Protein AF-A0A3D0DD35-F1 (afdb_monomer)

Secondary structure (DSSP, 8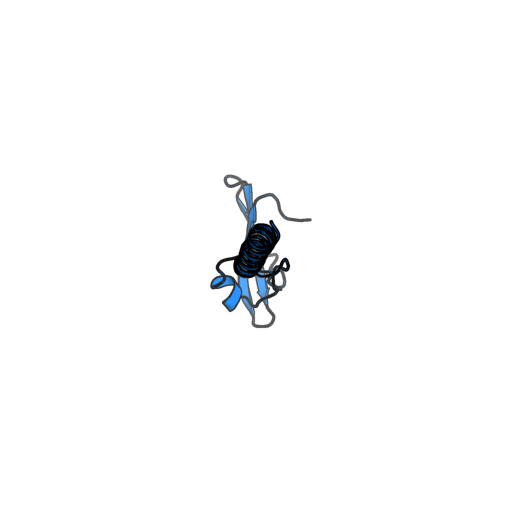-state):
-HHHHHHHHHHHHHHHHHHHHHHHHH---SS--B--HHHHHH-SS--B---EEEEEEEEEETTTTEEEEEEE-TT--EEEEEEEBSPP-

Solvent-accessible surface area (backbone atoms only — not comparable to full-atom values): 5459 Å² total; per-residue (Å²): 120,67,69,61,54,54,50,51,52,53,51,52,52,52,53,50,51,51,51,55,59,48,45,59,70,70,51,74,57,103,56,68,48,80,47,55,73,76,54,57,76,69,50,93,66,79,65,38,73,77,58,49,76,42,78,92,51,52,51,73,42,83,88,79,45,28,20,35,35,30,30,32,39,98,85,68,54,73,44,81,47,78,41,89,34,76,76,85,132

Radius of gyration: 23.37 Å; Cα contacts (8 Å, |Δi|>4): 95; chains: 1; bounding box: 59×32×57 Å

pLDDT: mean 85.27, std 11.73, range [51.19, 97.12]

Nearest PDB structures (foldseek):
  1rtd-assembly1_A  TM=5.695E-01  e=3.282E-01  Human immunodeficiency virus 1
  8u6g-assembly1_A  TM=5.826E-01  e=3.716E-01  Human immunodeficiency virus type 1 BH10
  8u6p-assembly1_A  TM=4.990E-01  e=3.954E-01  Human immunodeficiency virus 1
  1jla-assembly1_A  TM=4.368E-01  e=2.125E-01  HIV-1 M:B_HXB2R
  3kle-assembly3_I  TM=5.029E-01  e=8.330E-01  Human immunodeficiency virus type 1 BH10

Mean predicted aligned error: 11.1 Å

Structure (mmCIF, N/CA/C/O backbone):
data_AF-A0A3D0DD35-F1
#
_entry.id   AF-A0A3D0DD35-F1
#
loop_
_atom_site.group_PDB
_atom_site.id
_atom_site.type_symbol
_atom_site.label_atom_id
_atom_site.label_alt_id
_atom_site.label_comp_id
_atom_site.label_asym_id
_atom_site.label_entity_id
_atom_site.label_seq_id
_atom_site.pdbx_PDB_ins_code
_atom_site.Cartn_x
_atom_site.Cartn_y
_atom_site.Cartn_z
_atom_site.occupancy
_atom_site.B_iso_or_equiv
_atom_site.auth_seq_id
_atom_site.auth_comp_id
_atom_site.auth_asym_id
_atom_site.auth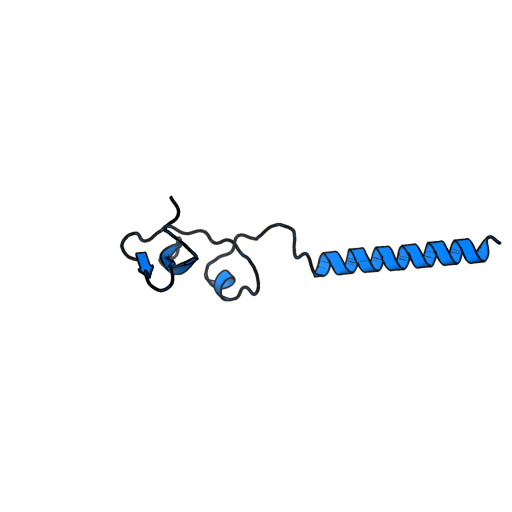_atom_id
_atom_site.pdbx_PDB_model_num
ATOM 1 N N . MET A 1 1 ? 45.056 19.007 -33.521 1.00 58.34 1 MET A N 1
ATOM 2 C CA . MET A 1 1 ? 44.044 19.472 -32.540 1.00 58.34 1 MET A CA 1
ATOM 3 C C . MET A 1 1 ? 42.728 18.677 -32.544 1.00 58.34 1 MET A C 1
ATOM 5 O O . MET A 1 1 ? 42.226 18.381 -31.470 1.00 58.34 1 MET A O 1
ATOM 9 N N . HIS A 1 2 ? 42.185 18.243 -33.692 1.00 59.25 2 HIS A N 1
ATOM 10 C CA . HIS A 1 2 ? 40.865 17.577 -33.761 1.00 59.25 2 HIS A CA 1
ATOM 11 C C . HIS A 1 2 ? 40.743 16.192 -33.087 1.00 59.25 2 HIS A C 1
ATOM 13 O O . HIS A 1 2 ? 39.656 15.816 -32.656 1.00 59.25 2 HIS A O 1
ATOM 19 N N . LYS A 1 3 ? 41.831 15.416 -32.981 1.00 66.44 3 LYS A N 1
ATOM 20 C CA . LYS A 1 3 ? 41.796 14.040 -32.440 1.00 66.44 3 LYS A CA 1
ATOM 21 C C . LYS A 1 3 ? 41.493 13.993 -30.936 1.00 66.44 3 LYS A C 1
ATOM 23 O O . LYS A 1 3 ? 40.771 13.107 -30.492 1.00 66.44 3 LYS A O 1
ATOM 28 N N . ASN A 1 4 ? 42.000 14.961 -30.174 1.00 75.31 4 ASN A N 1
ATOM 29 C CA . ASN A 1 4 ? 41.794 15.034 -28.724 1.00 75.31 4 ASN A CA 1
ATOM 30 C C . ASN A 1 4 ? 40.382 15.524 -28.384 1.00 75.31 4 ASN A C 1
ATOM 32 O O . ASN A 1 4 ? 39.763 14.996 -27.469 1.00 75.31 4 ASN A O 1
ATOM 36 N N . LEU A 1 5 ? 39.832 16.437 -29.194 1.00 78.62 5 LEU A N 1
ATOM 37 C CA . LEU A 1 5 ? 38.449 16.896 -29.063 1.00 78.62 5 LEU A CA 1
ATOM 38 C C . LEU A 1 5 ? 37.445 15.766 -29.339 1.00 78.62 5 LEU A C 1
ATOM 40 O O . LEU A 1 5 ? 36.534 15.550 -28.551 1.00 78.62 5 LEU A O 1
ATOM 44 N N . LYS A 1 6 ? 37.655 14.976 -30.403 1.00 77.94 6 LYS A N 1
ATOM 45 C CA . LYS A 1 6 ? 36.806 13.809 -30.712 1.00 77.94 6 LYS A CA 1
ATOM 46 C C . LYS A 1 6 ? 36.848 12.744 -29.611 1.00 77.94 6 LYS A C 1
ATOM 48 O O . LYS A 1 6 ? 35.820 12.156 -29.298 1.00 77.94 6 LYS A O 1
ATOM 53 N N . ARG A 1 7 ? 38.020 12.519 -29.006 1.00 83.94 7 A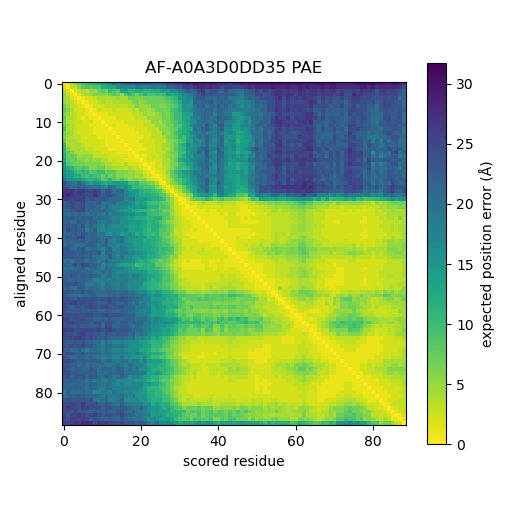RG A N 1
ATOM 54 C CA . ARG A 1 7 ? 38.185 11.608 -27.860 1.00 83.94 7 ARG A CA 1
ATOM 55 C C . ARG A 1 7 ? 37.492 12.132 -26.603 1.00 83.94 7 ARG A C 1
ATOM 57 O O . ARG A 1 7 ? 36.836 11.351 -25.928 1.00 83.94 7 ARG A O 1
ATOM 64 N N . GLY A 1 8 ? 37.586 13.435 -26.336 1.00 85.06 8 GLY A N 1
ATOM 65 C CA . GLY A 1 8 ? 36.873 14.079 -25.232 1.00 85.06 8 GLY A CA 1
ATOM 66 C C . GLY A 1 8 ? 35.354 13.987 -25.387 1.00 85.06 8 GLY A C 1
ATOM 67 O O . GLY A 1 8 ? 34.668 13.601 -24.447 1.00 85.06 8 GLY A O 1
ATOM 68 N N . ILE A 1 9 ? 34.837 14.241 -26.594 1.00 87.69 9 ILE A N 1
ATOM 69 C CA . ILE A 1 9 ? 33.406 14.103 -26.902 1.00 87.69 9 ILE A CA 1
ATOM 70 C C . ILE A 1 9 ? 32.953 12.647 -26.738 1.00 87.69 9 ILE A C 1
ATOM 72 O O . ILE A 1 9 ? 31.956 12.396 -26.068 1.00 87.69 9 ILE A O 1
ATOM 76 N N . ALA A 1 10 ? 33.697 11.683 -27.288 1.00 88.88 10 ALA A N 1
ATOM 77 C CA . ALA A 1 10 ? 33.364 10.266 -27.150 1.00 88.88 10 ALA A CA 1
ATOM 78 C C . ALA A 1 10 ? 33.338 9.821 -25.678 1.00 88.88 10 ALA A C 1
ATOM 80 O O . ALA A 1 10 ? 32.425 9.113 -25.263 1.00 88.88 10 ALA A O 1
ATOM 81 N N . PHE A 1 11 ? 34.298 10.282 -24.876 1.00 91.88 11 PHE A N 1
ATOM 82 C CA . PH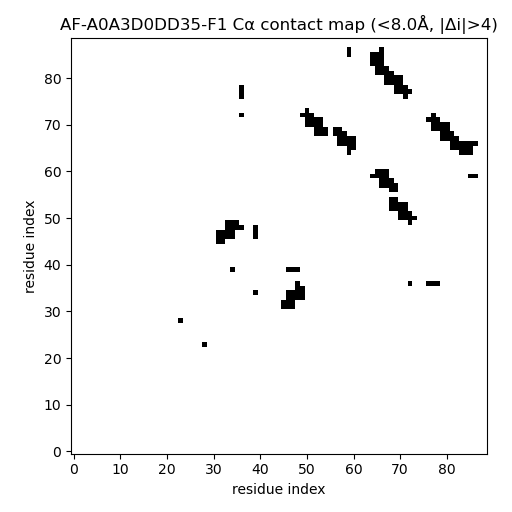E A 1 11 ? 34.350 9.980 -23.448 1.00 91.88 11 PHE A CA 1
ATOM 83 C C . PHE A 1 11 ? 33.171 10.597 -22.680 1.00 91.88 11 PHE A C 1
ATOM 85 O O . PHE A 1 11 ? 32.544 9.920 -21.869 1.00 91.88 11 PHE A O 1
ATOM 92 N N . GLY A 1 12 ? 32.808 11.845 -22.994 1.00 90.75 12 GLY A N 1
ATOM 93 C CA . GLY A 1 12 ? 31.635 12.502 -22.414 1.00 90.75 12 GLY A CA 1
ATOM 94 C C . GLY A 1 12 ? 30.326 11.772 -22.732 1.00 90.75 12 GLY A C 1
ATOM 95 O O . GLY A 1 12 ? 29.512 11.559 -21.838 1.00 90.75 12 GLY A O 1
ATOM 96 N N . VAL A 1 13 ? 30.151 11.314 -23.976 1.00 91.75 13 VAL A N 1
ATOM 97 C CA . VAL A 1 13 ? 28.968 10.537 -24.389 1.00 91.75 13 VAL A CA 1
ATOM 98 C C . VAL A 1 13 ? 28.870 9.216 -23.624 1.00 91.75 13 VAL A C 1
ATOM 100 O O . VAL A 1 13 ? 27.785 8.865 -23.168 1.00 91.75 13 VAL A O 1
ATOM 103 N N . VAL A 1 14 ? 29.986 8.505 -23.430 1.00 93.25 14 VAL A N 1
ATOM 104 C CA . VAL A 1 14 ? 30.005 7.242 -22.672 1.00 93.25 14 VAL A CA 1
ATOM 105 C C . VAL A 1 14 ? 29.612 7.461 -21.211 1.00 93.25 14 VAL A C 1
ATOM 107 O O . VAL A 1 14 ? 28.805 6.698 -20.683 1.00 93.25 14 VAL A O 1
ATOM 110 N N . ILE A 1 15 ? 30.122 8.515 -20.569 1.00 92.38 15 ILE A N 1
ATOM 111 C CA . ILE A 1 15 ? 29.773 8.835 -19.177 1.00 92.38 15 ILE A CA 1
ATOM 112 C C . ILE A 1 15 ? 28.286 9.175 -19.047 1.00 92.38 15 ILE A C 1
ATOM 114 O O . ILE A 1 15 ? 27.623 8.667 -18.145 1.00 92.38 15 ILE A O 1
ATOM 118 N N . ILE A 1 16 ? 27.747 9.992 -19.956 1.00 89.00 16 ILE A N 1
ATOM 119 C CA . ILE A 1 16 ? 26.327 10.363 -19.937 1.00 89.00 16 ILE A CA 1
ATOM 120 C C . ILE A 1 16 ? 25.446 9.130 -20.167 1.00 89.00 16 ILE A C 1
ATOM 122 O O . ILE A 1 16 ? 24.495 8.915 -19.420 1.00 89.00 16 ILE A O 1
ATOM 126 N N . ALA A 1 17 ? 25.779 8.286 -21.146 1.00 84.38 17 ALA A N 1
ATOM 127 C CA . ALA A 1 17 ? 25.029 7.063 -21.428 1.00 84.38 17 ALA A CA 1
ATOM 128 C C . ALA A 1 17 ? 25.052 6.081 -20.244 1.00 84.38 17 ALA A C 1
ATOM 130 O O . ALA A 1 17 ? 24.017 5.512 -19.900 1.00 84.38 17 ALA A O 1
ATOM 131 N N . ALA A 1 18 ? 26.202 5.928 -19.579 1.00 84.88 18 ALA A N 1
ATOM 132 C CA . ALA A 1 18 ? 26.319 5.113 -18.374 1.00 84.88 18 ALA A CA 1
ATOM 133 C C . ALA A 1 18 ? 25.500 5.693 -17.210 1.00 84.88 18 ALA A C 1
ATOM 135 O O . ALA A 1 18 ? 24.804 4.950 -16.525 1.00 84.88 18 ALA A O 1
ATOM 136 N N . GLY A 1 19 ? 25.524 7.015 -17.017 1.00 83.56 19 GLY A N 1
ATOM 137 C CA . GLY A 1 19 ? 24.728 7.691 -15.992 1.00 83.56 19 GLY A CA 1
ATOM 138 C C . GLY A 1 19 ? 23.223 7.520 -16.205 1.00 83.56 19 GLY A C 1
ATOM 139 O O . GLY A 1 19 ? 22.510 7.161 -15.272 1.00 83.56 19 GLY A O 1
ATOM 140 N N . VAL A 1 20 ? 22.739 7.697 -17.438 1.00 76.81 20 VAL A N 1
ATOM 141 C CA . VAL A 1 20 ? 21.320 7.497 -17.787 1.00 76.81 20 VAL A CA 1
ATOM 142 C C . VAL A 1 20 ? 20.907 6.027 -17.635 1.00 76.81 20 VAL A C 1
ATOM 144 O O . VAL A 1 20 ? 19.845 5.752 -17.081 1.00 76.81 20 VAL A O 1
ATOM 147 N N . GLY A 1 21 ? 21.751 5.084 -18.068 1.00 73.69 21 GLY A N 1
ATOM 148 C CA . GLY A 1 21 ? 21.491 3.647 -17.929 1.00 73.69 21 GLY A CA 1
ATOM 149 C C . GLY A 1 21 ? 21.525 3.145 -16.482 1.00 73.69 21 GLY A C 1
ATOM 150 O O . GLY A 1 21 ? 20.801 2.217 -16.136 1.00 73.69 21 GLY A O 1
ATOM 151 N N . LEU A 1 22 ? 22.330 3.763 -15.614 1.00 71.94 22 LEU A N 1
ATOM 152 C CA . LEU A 1 22 ? 22.309 3.475 -14.181 1.00 71.94 22 LEU A CA 1
ATOM 153 C C . LEU A 1 22 ? 21.064 4.069 -13.526 1.00 71.94 22 LEU A C 1
ATOM 155 O O . LEU A 1 22 ? 20.397 3.375 -12.769 1.00 71.94 22 LEU A O 1
ATOM 159 N N . MET A 1 23 ? 20.698 5.309 -13.857 1.00 61.72 23 MET A N 1
ATOM 160 C CA . MET A 1 23 ? 19.498 5.950 -13.311 1.00 61.72 23 MET A CA 1
ATOM 161 C C . MET A 1 23 ? 18.232 5.135 -13.587 1.00 61.72 23 MET A C 1
ATOM 163 O O . MET A 1 23 ? 17.436 4.972 -12.673 1.00 61.72 23 MET A O 1
ATOM 167 N N . SER A 1 24 ? 18.076 4.539 -14.774 1.00 59.84 24 SER A N 1
ATOM 168 C CA . SER A 1 24 ? 16.912 3.693 -15.086 1.00 59.84 24 SER A CA 1
ATOM 169 C C . SER A 1 24 ? 16.841 2.387 -14.281 1.00 59.84 24 SER A C 1
ATOM 171 O O . SER A 1 24 ? 15.751 1.844 -14.119 1.00 59.84 24 SER A O 1
ATOM 173 N N . LEU A 1 25 ? 17.965 1.895 -13.748 1.00 61.56 25 LEU A N 1
ATOM 174 C CA . LEU A 1 25 ? 18.000 0.744 -12.837 1.00 61.56 25 LEU A CA 1
ATOM 175 C C . LEU A 1 25 ? 17.655 1.132 -11.391 1.00 61.56 25 LEU A C 1
ATOM 177 O O . LEU A 1 25 ? 17.124 0.304 -10.654 1.00 61.56 25 LEU A O 1
ATOM 181 N N . VAL A 1 26 ? 17.952 2.370 -10.975 1.00 61.38 26 VAL A N 1
ATOM 182 C CA . VAL A 1 26 ? 17.692 2.854 -9.603 1.00 61.38 26 VAL A CA 1
ATOM 183 C C . VAL A 1 26 ? 16.302 3.481 -9.475 1.00 61.38 26 VAL A C 1
ATOM 185 O O . VAL A 1 26 ? 15.625 3.311 -8.463 1.00 61.38 26 VAL A O 1
ATOM 188 N N . THR A 1 27 ? 15.836 4.181 -10.508 1.00 56.53 27 THR A N 1
ATOM 189 C CA . THR A 1 27 ? 14.485 4.731 -10.573 1.00 56.53 27 THR A CA 1
ATOM 190 C C . THR A 1 27 ? 13.576 3.677 -11.195 1.00 56.53 27 THR A C 1
ATOM 192 O O . THR A 1 27 ? 13.351 3.688 -12.403 1.00 56.53 27 THR A O 1
ATOM 195 N N . GLY A 1 28 ? 13.072 2.735 -10.398 1.00 53.94 28 GLY A N 1
ATOM 196 C CA . GLY A 1 28 ? 12.033 1.784 -10.810 1.00 53.94 28 GLY A CA 1
ATOM 197 C C . GLY A 1 28 ? 10.697 2.464 -11.142 1.00 53.94 28 GLY A C 1
ATOM 198 O O . GLY A 1 28 ? 9.701 2.168 -10.499 1.00 53.94 28 GLY A O 1
ATOM 199 N N . GLY A 1 29 ? 10.692 3.381 -12.119 1.00 51.19 29 GLY A N 1
ATOM 200 C CA . GLY A 1 29 ? 9.571 4.219 -12.538 1.00 51.19 29 GLY A CA 1
ATOM 201 C C . GLY A 1 29 ? 9.137 5.206 -11.455 1.00 51.19 29 GLY A C 1
ATOM 202 O O . GLY A 1 29 ? 8.949 4.845 -10.303 1.00 51.19 29 GLY A O 1
ATOM 203 N N . GLY A 1 30 ? 8.908 6.472 -11.795 1.00 58.94 30 GLY A N 1
ATOM 204 C CA . GLY A 1 30 ? 8.333 7.459 -10.862 1.00 58.94 30 GLY A CA 1
ATOM 205 C C . GLY A 1 30 ? 6.871 7.185 -10.464 1.00 58.94 30 GLY A C 1
ATOM 206 O O . GLY A 1 30 ? 6.160 8.116 -10.105 1.00 58.94 30 GLY A O 1
ATOM 207 N N . VAL A 1 31 ? 6.401 5.940 -10.578 1.00 66.75 31 VAL A N 1
ATOM 208 C CA . VAL A 1 31 ? 5.019 5.519 -10.356 1.00 66.75 31 VAL A CA 1
ATOM 209 C C . VAL A 1 31 ? 5.036 4.383 -9.341 1.00 66.75 31 VAL A C 1
ATOM 211 O O . VAL A 1 31 ? 5.579 3.317 -9.611 1.00 66.75 31 VAL A O 1
ATOM 214 N N . THR A 1 32 ? 4.440 4.601 -8.171 1.00 81.00 32 THR A N 1
ATOM 215 C CA . THR A 1 32 ? 4.222 3.539 -7.183 1.00 81.00 32 THR A CA 1
ATOM 216 C C . THR A 1 32 ? 3.111 2.613 -7.689 1.00 81.00 32 THR A C 1
ATOM 218 O O . THR A 1 32 ? 1.977 3.070 -7.853 1.00 81.00 32 THR A O 1
ATOM 221 N N . PRO A 1 33 ? 3.405 1.336 -7.995 1.00 85.31 33 PRO A N 1
ATOM 222 C CA . PRO A 1 33 ? 2.460 0.460 -8.681 1.00 85.31 33 PRO A CA 1
ATOM 223 C C . PRO A 1 33 ? 1.329 0.008 -7.756 1.00 85.31 33 PRO A C 1
ATOM 225 O O . PRO A 1 33 ? 1.545 -0.174 -6.559 1.00 85.31 33 PRO A O 1
ATOM 228 N N . TYR A 1 34 ? 0.148 -0.239 -8.327 1.00 90.50 34 TYR A N 1
ATOM 229 C CA . TYR A 1 34 ? -0.942 -0.934 -7.641 1.00 90.50 34 TYR A CA 1
ATOM 230 C C . TYR A 1 34 ? -0.754 -2.445 -7.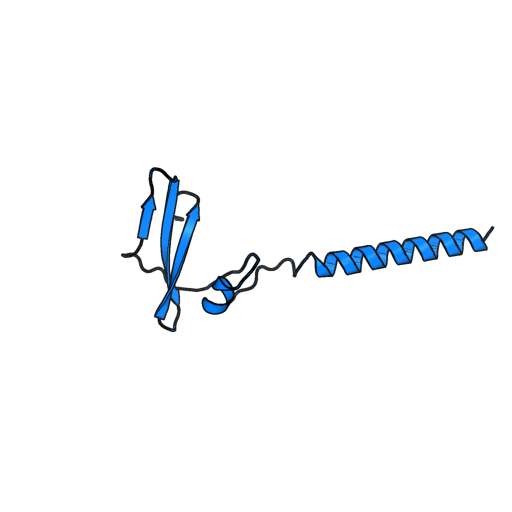746 1.00 90.50 34 TYR A C 1
ATOM 232 O O . TYR A 1 34 ? -0.650 -2.978 -8.850 1.00 90.50 34 TYR A O 1
ATOM 240 N N . VAL A 1 35 ? -0.742 -3.130 -6.606 1.00 93.31 35 VAL A N 1
ATOM 241 C CA . VAL A 1 35 ? -0.530 -4.580 -6.517 1.00 93.31 35 VAL A CA 1
ATOM 242 C C . VAL A 1 35 ? -1.541 -5.232 -5.571 1.00 93.31 35 VAL A C 1
ATOM 244 O O . VAL A 1 35 ? -2.218 -4.569 -4.782 1.00 93.31 35 VAL A O 1
ATOM 247 N N . GLY A 1 36 ? -1.649 -6.559 -5.643 1.00 94.44 36 GLY A N 1
ATOM 248 C CA . GLY A 1 36 ? -2.452 -7.340 -4.701 1.00 94.44 36 GLY A CA 1
ATOM 249 C C . GLY A 1 36 ? -1.767 -7.520 -3.341 1.00 94.44 36 GLY A C 1
ATOM 250 O O . GLY A 1 36 ? -0.558 -7.345 -3.201 1.00 94.44 36 GLY A O 1
ATOM 251 N N . PHE A 1 37 ? -2.525 -7.951 -2.329 1.00 96.44 37 PHE A N 1
ATOM 252 C CA . PHE A 1 37 ? -2.017 -8.100 -0.956 1.00 96.44 37 PHE A CA 1
ATOM 253 C C . PHE A 1 37 ? -0.845 -9.081 -0.839 1.00 96.44 37 PHE A C 1
ATOM 255 O O . PHE A 1 37 ? 0.103 -8.816 -0.103 1.00 96.44 37 PHE A O 1
ATOM 262 N N . THR A 1 38 ? -0.872 -10.194 -1.574 1.00 94.38 38 THR A N 1
ATOM 263 C CA . THR A 1 38 ? 0.226 -11.174 -1.584 1.00 94.38 38 THR A CA 1
ATOM 264 C C . THR A 1 38 ? 1.532 -10.558 -2.080 1.00 94.38 38 THR A C 1
ATOM 266 O O . THR A 1 38 ? 2.579 -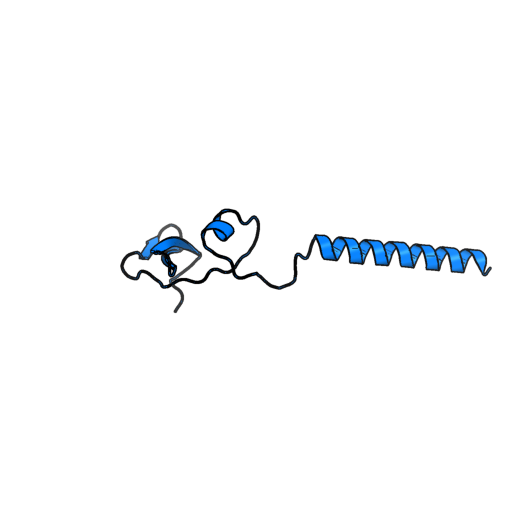10.763 -1.473 1.00 94.38 38 THR A O 1
ATOM 269 N N . GLU A 1 39 ? 1.467 -9.771 -3.152 1.00 92.25 39 GLU A N 1
ATOM 270 C CA . GLU A 1 39 ? 2.633 -9.109 -3.736 1.00 92.25 39 GLU A CA 1
ATOM 271 C C . GLU A 1 39 ? 3.128 -7.966 -2.846 1.00 92.25 39 GLU A C 1
ATOM 273 O O . GLU A 1 39 ? 4.325 -7.864 -2.595 1.00 92.25 39 GLU A O 1
ATOM 278 N N . ALA A 1 40 ? 2.217 -7.180 -2.267 1.00 94.25 40 ALA A N 1
ATOM 279 C CA . ALA A 1 40 ? 2.574 -6.116 -1.334 1.00 94.25 40 ALA A CA 1
ATOM 280 C C . ALA A 1 40 ? 3.334 -6.625 -0.100 1.00 94.25 40 ALA A C 1
ATOM 282 O O . ALA A 1 40 ? 4.279 -5.979 0.340 1.00 94.25 40 ALA A O 1
ATOM 283 N N . ARG A 1 41 ? 2.991 -7.807 0.433 1.00 93.44 41 ARG A N 1
ATOM 284 C CA . ARG A 1 41 ? 3.745 -8.421 1.545 1.00 93.44 41 ARG A CA 1
ATOM 285 C C . ARG A 1 41 ? 5.168 -8.832 1.151 1.00 93.44 41 ARG A C 1
ATOM 287 O O . ARG A 1 41 ? 6.032 -8.902 2.018 1.00 93.44 41 ARG A O 1
ATOM 294 N N . ALA A 1 42 ? 5.400 -9.132 -0.126 1.00 93.69 42 ALA A N 1
ATOM 295 C CA . ALA A 1 42 ? 6.708 -9.510 -0.658 1.00 93.69 42 ALA A CA 1
ATOM 296 C C . ALA A 1 42 ? 7.500 -8.313 -1.221 1.00 93.69 42 ALA A C 1
ATOM 298 O O . ALA A 1 42 ? 8.679 -8.459 -1.562 1.00 93.69 42 ALA A O 1
ATOM 299 N N . ALA A 1 43 ? 6.870 -7.141 -1.337 1.00 89.19 43 ALA A N 1
ATOM 300 C CA . ALA A 1 43 ? 7.471 -5.957 -1.923 1.00 89.19 43 ALA A CA 1
ATOM 301 C C . ALA A 1 43 ? 8.629 -5.437 -1.060 1.00 89.19 43 ALA A C 1
ATOM 303 O O . ALA A 1 43 ? 8.546 -5.353 0.163 1.00 89.19 43 ALA A O 1
ATOM 304 N N . LYS A 1 44 ? 9.723 -5.047 -1.721 1.00 87.69 44 LYS A N 1
ATOM 305 C CA . LYS A 1 44 ? 10.897 -4.423 -1.081 1.00 87.69 44 LYS A CA 1
ATOM 306 C C . LYS A 1 44 ? 10.881 -2.892 -1.159 1.00 87.69 44 LYS A C 1
ATOM 308 O O . LYS A 1 44 ? 11.861 -2.254 -0.790 1.00 87.69 44 LYS A O 1
ATOM 313 N N . GLY A 1 45 ? 9.806 -2.312 -1.682 1.00 85.81 45 GLY A N 1
ATOM 314 C CA . GLY A 1 45 ? 9.670 -0.881 -1.924 1.00 85.81 45 GLY A CA 1
ATOM 315 C C . GLY A 1 45 ? 8.218 -0.429 -1.834 1.00 85.81 45 GLY A C 1
ATOM 316 O O . GLY A 1 45 ? 7.337 -1.200 -1.455 1.00 85.81 45 GLY A O 1
ATOM 317 N N . ASN A 1 46 ? 7.983 0.831 -2.191 1.00 89.12 46 ASN A N 1
ATOM 318 C CA . ASN A 1 46 ? 6.667 1.446 -2.076 1.00 89.12 46 ASN A CA 1
ATOM 319 C C . ASN A 1 46 ? 5.714 0.905 -3.144 1.00 89.12 46 ASN A C 1
ATOM 321 O O . ASN A 1 46 ? 5.991 0.992 -4.341 1.00 89.12 46 ASN A O 1
ATOM 325 N N . VAL A 1 47 ? 4.567 0.409 -2.697 1.00 92.12 47 VAL A N 1
ATOM 326 C CA . VAL A 1 47 ? 3.472 -0.060 -3.547 1.00 92.12 47 VAL A CA 1
ATOM 327 C C . VAL A 1 47 ? 2.157 0.514 -3.043 1.00 92.12 47 VAL A C 1
ATOM 329 O O . VAL A 1 47 ? 2.051 0.959 -1.900 1.00 92.12 47 VAL A O 1
ATOM 332 N N . GLN A 1 48 ? 1.152 0.495 -3.902 1.00 93.00 48 GLN A N 1
ATOM 333 C CA . GLN A 1 48 ? -0.220 0.846 -3.580 1.00 93.00 48 GLN A CA 1
ATOM 334 C C . GLN A 1 48 ? -1.059 -0.434 -3.568 1.00 93.00 48 GLN A C 1
ATOM 336 O O . GLN A 1 48 ? -0.840 -1.343 -4.367 1.00 93.00 48 GLN A O 1
ATOM 341 N N . VAL A 1 49 ? -2.022 -0.522 -2.657 1.00 94.38 49 VAL A N 1
ATOM 342 C CA . VAL A 1 49 ? -2.967 -1.642 -2.573 1.00 94.38 49 VAL A CA 1
ATOM 343 C C . VAL A 1 49 ? -4.382 -1.095 -2.499 1.00 94.38 49 VAL A C 1
ATOM 345 O O . VAL A 1 49 ? -4.597 0.005 -1.993 1.00 94.38 49 VAL A O 1
ATOM 348 N N . LEU A 1 50 ? -5.346 -1.865 -2.997 1.00 94.44 50 LEU A N 1
ATOM 349 C CA . LEU A 1 50 ? -6.759 -1.504 -2.966 1.00 94.44 50 LEU A CA 1
ATOM 350 C C . LEU A 1 50 ? -7.521 -2.456 -2.042 1.00 94.44 50 LEU A C 1
ATOM 352 O O . LEU A 1 50 ? -7.311 -3.668 -2.080 1.00 94.44 50 LEU A O 1
ATOM 356 N N . GLY A 1 51 ? -8.395 -1.899 -1.210 1.00 94.94 51 GLY A N 1
ATOM 357 C CA . GLY A 1 51 ? -9.246 -2.660 -0.308 1.00 94.94 51 GLY A CA 1
ATOM 358 C C . GLY A 1 51 ? -10.223 -1.763 0.441 1.00 94.94 51 GLY A C 1
ATOM 359 O O . GLY A 1 51 ? -10.028 -0.552 0.540 1.00 94.94 51 GLY A O 1
ATOM 360 N N . GLU A 1 52 ? -11.272 -2.373 0.973 1.00 95.75 52 GLU A N 1
ATOM 361 C CA . GLU A 1 52 ? -12.284 -1.709 1.791 1.00 95.75 52 GLU A CA 1
ATOM 362 C C . GLU A 1 52 ? -11.867 -1.721 3.262 1.00 95.75 52 GLU A C 1
ATOM 364 O O . GLU A 1 52 ? -11.339 -2.717 3.755 1.00 95.75 52 GLU A O 1
ATOM 369 N N . ILE A 1 53 ? -12.099 -0.625 3.984 1.00 93.94 53 ILE A N 1
ATOM 370 C CA . ILE A 1 53 ? -11.790 -0.542 5.417 1.00 93.94 53 ILE A CA 1
ATOM 371 C C . ILE A 1 53 ? -12.765 -1.425 6.201 1.00 93.94 53 ILE A C 1
ATOM 373 O O . ILE A 1 53 ? -13.969 -1.362 5.978 1.00 93.94 53 ILE A O 1
ATOM 377 N N . ILE A 1 54 ? -12.257 -2.179 7.179 1.00 94.25 54 ILE A N 1
ATOM 378 C CA . ILE A 1 54 ? -13.060 -2.877 8.191 1.00 94.25 54 ILE A CA 1
ATOM 379 C C . ILE A 1 54 ? -13.182 -1.948 9.416 1.00 94.25 54 ILE 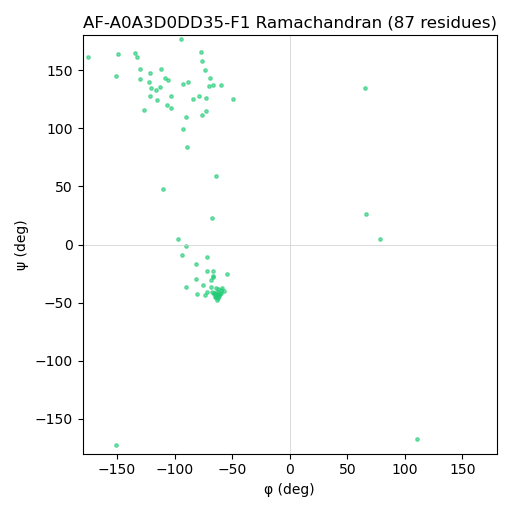A C 1
ATOM 381 O O . ILE A 1 54 ? -12.242 -1.889 10.214 1.00 94.25 54 ILE A O 1
ATOM 385 N N . PRO A 1 55 ? -14.293 -1.203 9.602 1.00 84.81 55 PRO A N 1
ATOM 386 C CA . PRO A 1 55 ? -14.343 -0.097 10.569 1.00 84.81 55 PRO A CA 1
ATOM 387 C C . PRO A 1 55 ? -14.167 -0.558 12.018 1.00 84.81 55 PRO A C 1
ATOM 389 O O . PRO A 1 55 ? -13.480 0.092 12.806 1.00 84.81 55 PRO A O 1
ATOM 392 N N . GLU A 1 56 ? -14.736 -1.721 12.338 1.00 89.06 56 GLU A N 1
ATOM 393 C CA . GLU A 1 56 ? -14.701 -2.332 13.672 1.00 89.06 56 GLU A CA 1
ATOM 394 C C . GLU A 1 56 ? -13.319 -2.882 14.054 1.00 89.06 56 GLU A C 1
ATOM 396 O O . GLU A 1 56 ? -13.069 -3.206 15.211 1.00 89.06 56 GLU A O 1
ATOM 401 N N . ALA A 1 57 ? -12.397 -2.959 13.093 1.00 86.88 57 ALA A N 1
ATOM 402 C CA . ALA A 1 57 ? -11.033 -3.428 13.290 1.00 86.88 57 ALA A CA 1
ATOM 403 C C . ALA A 1 57 ? -10.029 -2.269 13.170 1.00 86.88 57 ALA A C 1
ATOM 405 O O . ALA A 1 57 ? -9.028 -2.371 12.461 1.00 86.88 57 ALA A O 1
ATOM 406 N N . SER A 1 58 ? -10.297 -1.150 13.844 1.00 88.94 58 SER A N 1
ATOM 407 C CA . SER A 1 58 ? -9.373 -0.015 13.926 1.00 88.94 58 SER A CA 1
ATOM 408 C C . SER A 1 58 ? -8.998 0.313 15.372 1.00 88.94 58 SER A C 1
ATOM 410 O O . SER A 1 58 ? -9.773 0.083 16.296 1.00 88.94 58 SER A O 1
ATOM 412 N N . SER A 1 59 ? -7.775 0.796 15.583 1.00 89.81 59 SER A N 1
ATOM 413 C CA . SER A 1 59 ? -7.228 1.121 16.902 1.00 89.81 59 SER A CA 1
ATOM 414 C C . SER A 1 59 ? -6.202 2.243 16.791 1.00 89.81 59 SER A C 1
ATOM 416 O O . SER A 1 59 ? -5.459 2.309 15.812 1.00 89.81 59 SER A O 1
ATOM 418 N N . TYR A 1 60 ? -6.148 3.113 17.796 1.00 88.56 60 TYR A N 1
ATOM 419 C CA . TYR A 1 60 ? 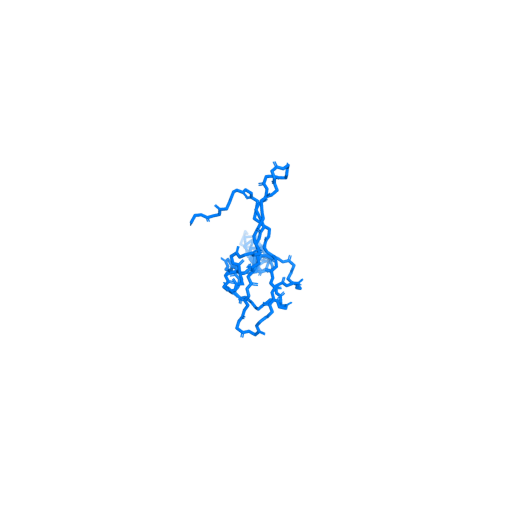-5.142 4.162 17.913 1.00 88.56 60 TYR A CA 1
ATOM 420 C C . TYR A 1 60 ? -4.277 3.902 19.145 1.00 88.56 60 TYR A C 1
ATOM 422 O O . TYR A 1 60 ? -4.798 3.786 20.255 1.00 88.56 60 TYR A O 1
ATOM 430 N N . ASP A 1 61 ? -2.965 3.819 18.946 1.00 88.31 61 ASP A N 1
ATOM 431 C CA . ASP A 1 61 ? -1.993 3.719 20.027 1.00 88.31 61 ASP A CA 1
ATOM 432 C C . ASP A 1 61 ? -1.556 5.129 20.439 1.00 88.31 61 ASP A C 1
ATOM 434 O O . ASP A 1 61 ? -0.866 5.832 19.698 1.00 88.31 61 ASP A O 1
ATOM 438 N N . THR A 1 62 ? -1.970 5.550 21.633 1.00 83.88 62 THR A N 1
ATOM 439 C CA . THR A 1 62 ? -1.662 6.879 22.172 1.00 83.88 62 THR A CA 1
ATOM 440 C C . THR A 1 62 ? -0.205 7.042 22.592 1.00 83.88 62 THR A C 1
ATOM 442 O O . THR A 1 62 ? 0.266 8.175 22.649 1.00 83.88 62 THR A O 1
ATOM 445 N N . GLN A 1 63 ? 0.512 5.950 22.878 1.00 86.31 63 GLN A N 1
ATOM 446 C CA . GLN A 1 63 ? 1.934 5.995 23.221 1.00 86.31 63 GLN A CA 1
ATOM 447 C C . GLN A 1 63 ? 2.792 6.102 21.963 1.00 86.31 63 GLN A C 1
ATOM 449 O O . GLN A 1 63 ? 3.737 6.886 21.927 1.00 86.31 63 GLN A O 1
ATOM 454 N N . ALA A 1 64 ? 2.446 5.329 20.932 1.00 84.94 64 ALA A N 1
ATOM 455 C CA . ALA A 1 64 ? 3.160 5.338 19.660 1.00 84.94 64 ALA A CA 1
ATOM 456 C C . ALA A 1 64 ? 2.737 6.491 18.734 1.00 84.94 64 ALA A C 1
ATOM 458 O O . ALA A 1 64 ? 3.444 6.781 17.776 1.00 84.94 64 ALA A O 1
ATOM 459 N N . GLY A 1 65 ? 1.591 7.132 18.990 1.00 87.56 65 GLY A N 1
ATOM 460 C CA . GLY A 1 65 ? 1.038 8.161 18.106 1.00 87.56 65 GLY A CA 1
ATOM 461 C C . GLY A 1 65 ? 0.593 7.610 16.749 1.00 87.56 65 GLY A C 1
ATOM 462 O O . GLY A 1 65 ? 0.594 8.341 15.763 1.00 87.56 65 GLY A O 1
ATOM 463 N N . ALA A 1 66 ? 0.241 6.322 16.690 1.00 90.94 66 ALA A N 1
ATOM 464 C CA . ALA A 1 66 ? -0.003 5.607 15.444 1.00 90.94 66 ALA A CA 1
ATOM 465 C C . ALA A 1 66 ? -1.423 5.040 15.381 1.00 90.94 66 ALA A C 1
ATOM 467 O O . ALA A 1 66 ? -1.920 4.399 16.313 1.00 90.94 66 ALA A O 1
ATOM 468 N N . PHE A 1 67 ? -2.067 5.232 14.236 1.00 92.88 67 PHE A N 1
ATOM 469 C CA . PHE A 1 67 ? -3.352 4.637 13.917 1.00 92.88 67 PHE A CA 1
ATOM 470 C C . PHE A 1 67 ? -3.151 3.320 13.170 1.00 92.88 67 PHE A C 1
ATOM 472 O O . PHE A 1 67 ? -2.326 3.213 12.271 1.00 92.88 67 PHE A O 1
ATOM 479 N N . SER A 1 68 ? -3.926 2.294 13.498 1.00 94.44 68 SER A N 1
ATOM 480 C CA . SER A 1 68 ? -3.935 1.048 12.742 1.00 94.44 68 SER A CA 1
ATOM 481 C C . SER A 1 68 ? -5.348 0.620 12.394 1.00 94.44 68 SER A C 1
ATOM 483 O O . SER A 1 68 ? -6.278 0.786 13.180 1.00 94.44 68 SER A O 1
ATOM 485 N N . PHE A 1 69 ? -5.510 0.063 11.202 1.00 94.69 69 PHE A N 1
ATOM 486 C CA . PHE A 1 69 ? -6.788 -0.428 10.705 1.00 94.69 69 PHE A CA 1
ATOM 487 C C . PHE A 1 69 ? -6.569 -1.609 9.769 1.00 94.69 69 PHE A C 1
ATOM 489 O O . PHE A 1 69 ? -5.453 -1.851 9.307 1.00 94.69 69 PHE A O 1
ATOM 496 N N . PHE A 1 70 ? -7.628 -2.362 9.496 1.00 96.31 70 PHE A N 1
ATOM 497 C CA . PHE A 1 70 ? -7.591 -3.430 8.506 1.00 96.31 70 PHE A CA 1
ATOM 498 C C . PHE A 1 70 ? -8.331 -3.021 7.242 1.00 96.31 70 PHE A C 1
ATOM 500 O O . PHE A 1 70 ? -9.394 -2.403 7.308 1.00 96.31 70 PHE A O 1
ATOM 507 N N . ILE A 1 71 ? -7.776 -3.424 6.103 1.00 96.31 71 ILE A N 1
ATOM 508 C CA . ILE A 1 71 ? -8.458 -3.417 4.813 1.00 96.31 71 ILE A CA 1
ATOM 509 C C . ILE A 1 71 ? -8.711 -4.849 4.344 1.00 96.31 71 ILE A C 1
ATOM 511 O O . ILE A 1 71 ? -7.947 -5.757 4.682 1.00 96.31 71 ILE A O 1
ATOM 515 N N . VAL A 1 72 ? -9.769 -5.045 3.564 1.00 97.12 72 VAL A N 1
ATOM 516 C CA . VAL A 1 72 ? -10.147 -6.318 2.947 1.00 97.12 72 VAL A CA 1
ATOM 517 C C . VAL A 1 72 ? -10.227 -6.166 1.432 1.00 97.12 72 VAL A C 1
ATOM 519 O O . VAL A 1 72 ? -10.681 -5.138 0.935 1.00 97.12 72 VAL A O 1
ATOM 522 N N . ASN A 1 73 ? -9.753 -7.165 0.692 1.00 95.38 73 ASN A N 1
ATOM 523 C CA . ASN A 1 73 ? -9.920 -7.201 -0.760 1.00 95.38 73 ASN A CA 1
ATOM 524 C C . ASN A 1 73 ? -11.165 -8.004 -1.175 1.00 95.38 73 ASN A C 1
ATOM 526 O O . ASN A 1 73 ? -11.837 -8.627 -0.356 1.00 95.38 73 ASN A O 1
ATOM 530 N N . ASP A 1 74 ? -11.435 -8.027 -2.476 1.00 93.50 74 ASP A N 1
ATOM 531 C CA . ASP A 1 74 ? -12.508 -8.797 -3.120 1.00 93.50 74 ASP A CA 1
ATOM 532 C C . ASP A 1 74 ? -12.486 -10.306 -2.802 1.00 93.50 74 ASP A C 1
ATOM 534 O O . ASP A 1 74 ? -13.519 -10.972 -2.826 1.00 93.50 74 ASP A O 1
ATOM 538 N N . LYS A 1 75 ? -11.311 -10.848 -2.468 1.00 93.38 75 LYS A N 1
ATOM 539 C CA . LYS A 1 75 ? -11.098 -12.254 -2.094 1.00 93.38 75 LYS A CA 1
ATOM 540 C C . LYS A 1 75 ? -11.237 -12.517 -0.592 1.00 93.38 75 LYS A C 1
ATOM 542 O O . LYS A 1 75 ? -11.069 -13.657 -0.164 1.00 93.38 75 LYS A O 1
ATOM 547 N N . GLY A 1 76 ? -11.509 -11.491 0.215 1.00 94.19 76 GLY A N 1
ATOM 548 C CA . GLY A 1 76 ? -11.620 -11.603 1.669 1.00 94.19 76 GLY A CA 1
ATOM 549 C C . GLY A 1 76 ? -10.283 -11.677 2.422 1.00 94.19 76 GLY A C 1
ATOM 550 O O . GLY A 1 76 ? -10.298 -11.846 3.644 1.00 94.19 76 GLY A O 1
ATOM 551 N N . ASP A 1 77 ? -9.134 -11.540 1.745 1.00 96.19 77 ASP A N 1
ATOM 552 C CA . ASP A 1 77 ? -7.831 -11.416 2.416 1.00 96.19 77 ASP A CA 1
ATOM 553 C C . ASP A 1 77 ? -7.760 -10.063 3.130 1.00 96.19 77 ASP A C 1
ATOM 555 O O . ASP A 1 77 ? -8.273 -9.059 2.634 1.00 96.19 77 ASP A O 1
ATOM 559 N N . LYS A 1 78 ? -7.130 -10.040 4.306 1.00 96.19 78 LYS A N 1
ATOM 560 C CA . LYS A 1 78 ? -7.064 -8.876 5.189 1.00 96.19 78 LYS A CA 1
ATOM 561 C C . LYS A 1 78 ? -5.633 -8.391 5.339 1.00 96.19 78 LYS A C 1
ATOM 563 O O . LYS A 1 78 ? -4.722 -9.159 5.657 1.00 96.19 78 LYS A O 1
ATOM 568 N N . MET A 1 79 ? -5.436 -7.088 5.214 1.00 95.62 79 MET A N 1
ATOM 569 C CA . MET A 1 79 ? -4.144 -6.445 5.423 1.00 95.62 79 MET A CA 1
ATOM 570 C C . MET A 1 79 ? -4.255 -5.399 6.525 1.00 95.62 79 MET A C 1
ATOM 572 O O . MET A 1 79 ? -5.133 -4.542 6.487 1.00 95.62 79 MET A O 1
ATOM 576 N N . LYS A 1 80 ? -3.365 -5.483 7.519 1.00 95.38 80 LYS A N 1
ATOM 577 C CA . LYS A 1 80 ? -3.230 -4.444 8.541 1.00 95.38 80 LYS A CA 1
ATOM 578 C C . LYS A 1 80 ? -2.430 -3.287 7.954 1.00 95.38 80 LYS A C 1
ATOM 580 O O . LYS A 1 80 ? -1.323 -3.499 7.468 1.00 95.38 80 LYS A O 1
ATOM 585 N N . VAL A 1 81 ? -2.975 -2.087 8.055 1.00 94.12 81 VAL A N 1
ATOM 586 C CA . VAL A 1 81 ? -2.301 -0.831 7.742 1.00 94.12 81 VAL A CA 1
ATOM 587 C C . VAL A 1 81 ? -1.911 -0.176 9.061 1.00 94.12 81 VAL A C 1
ATOM 589 O O . VAL A 1 81 ? -2.745 -0.034 9.956 1.00 94.12 81 VAL A O 1
ATOM 592 N N . LEU A 1 82 ? -0.635 0.186 9.189 1.00 93.69 82 LEU A N 1
ATOM 593 C CA . LEU A 1 82 ? -0.143 1.061 10.246 1.00 93.69 82 LEU A CA 1
ATOM 594 C C . LEU A 1 82 ? 0.084 2.437 9.624 1.00 93.69 82 LEU A C 1
ATOM 596 O O . LEU A 1 82 ? 0.877 2.576 8.697 1.00 93.69 82 LEU A O 1
ATOM 600 N N . TYR A 1 83 ? -0.651 3.420 10.114 1.00 92.00 83 TYR A N 1
ATOM 601 C CA . TYR A 1 83 ? -0.574 4.808 9.710 1.00 92.00 83 TYR A CA 1
ATOM 602 C C . TYR A 1 83 ? 0.119 5.599 10.817 1.00 92.00 83 TYR A C 1
ATOM 604 O O . TYR A 1 83 ? -0.334 5.609 11.963 1.00 92.00 83 TYR A O 1
ATOM 612 N N . ASP A 1 84 ? 1.236 6.226 10.470 1.00 89.12 84 ASP A N 1
ATOM 613 C CA . ASP A 1 84 ? 1.978 7.086 11.383 1.00 89.12 84 ASP A CA 1
ATOM 614 C C . ASP A 1 84 ? 1.247 8.428 11.517 1.00 89.12 84 ASP A C 1
ATOM 616 O O . ASP A 1 84 ? 1.120 9.181 10.548 1.00 89.12 84 ASP A O 1
ATOM 620 N N . GLY A 1 85 ? 0.692 8.683 12.701 1.00 86.88 85 GLY A N 1
ATOM 621 C CA . GLY A 1 85 ? -0.173 9.820 12.981 1.00 86.88 85 GLY A CA 1
ATOM 622 C C . GLY A 1 85 ? -1.635 9.454 13.235 1.00 86.88 85 GLY A C 1
ATOM 623 O O . GLY A 1 85 ? -2.021 8.305 13.469 1.00 86.88 85 GLY A O 1
ATOM 624 N N . THR A 1 86 ? -2.479 10.483 13.226 1.00 86.06 86 THR A N 1
ATOM 625 C CA . THR A 1 86 ? -3.912 10.357 13.500 1.00 86.06 86 THR A CA 1
ATOM 626 C C . THR A 1 86 ? -4.665 9.765 12.313 1.00 86.06 86 THR A C 1
ATOM 628 O O . THR A 1 86 ? -4.209 9.820 11.174 1.00 86.06 86 THR A O 1
ATOM 631 N N . LYS A 1 87 ? -5.847 9.194 12.574 1.00 84.44 87 LYS A N 1
ATOM 632 C CA . LYS A 1 87 ? -6.720 8.644 11.530 1.00 84.44 87 LYS A CA 1
ATOM 633 C C . LYS A 1 87 ? -6.907 9.657 10.376 1.00 84.44 87 LYS A C 1
ATOM 635 O O . LYS A 1 87 ? -7.362 10.769 10.653 1.00 84.44 87 LYS A O 1
ATOM 640 N N . PRO A 1 88 ? -6.614 9.279 9.115 1.00 79.25 88 PRO A N 1
ATOM 641 C CA . PRO A 1 88 ? -6.902 10.110 7.945 1.00 79.25 88 PRO A CA 1
ATOM 642 C C . PRO A 1 88 ? -8.402 10.412 7.828 1.00 79.25 88 PRO A C 1
ATOM 644 O O . PRO A 1 88 ? -9.221 9.522 8.074 1.00 79.25 88 PRO A O 1
ATOM 647 N N . GLY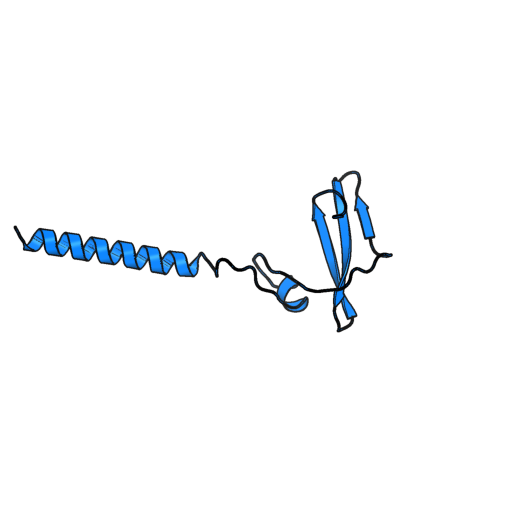 A 1 89 ? -8.732 11.666 7.505 1.00 70.38 89 GLY A N 1
ATOM 648 C CA . GLY A 1 89 ? -10.103 12.187 7.414 1.00 70.38 89 GLY A CA 1
ATOM 649 C C . GLY A 1 89 ? -10.824 11.805 6.134 1.00 70.38 89 GLY A C 1
ATOM 650 O O . GLY A 1 89 ? -10.172 11.853 5.068 1.00 70.38 89 GLY A O 1
#

Foldseek 3Di:
DVVVVVVVVVVVVVVVVVVVVVVCVVCVDPDAEEDDPVVVVVDPDGHHYDFAWPPVAKDADPVQQWIWTWGADPVRDIDIDIGRHDDDD

Sequence (89 aa):
MHKNLKRGIAFGVVIIAAGVGLMSLVTGGGVTPYVGFTEARAAKGNVQVLGEIIPEASSYDTQAGAFSFFIVNDKGDKMKVLYDGTKPG